Protein AF-A0A2V5UN30-F1 (afdb_monomer_lite)

Foldseek 3Di:
DALVVLLVCLQVLVDDPVRCALVNLLSNLLVLLVPDPDLVRSLVSSLVSVCVNCVVVVHNVVDDSVLSSVSSVVVNVVVVVCPPDDPVVVCVVPVCSNVSCSVVVVPDPDPDDD

pLDDT: mean 88.4, std 13.31, range [35.28, 98.5]

Secondary structure (DSSP, 8-state):
--HHHHHHHHHTT-S-GGG--HHHHHHHHHHHHHH-SSHHHHHHHHHHHHHHHHHHTT-GGG--HHHHHHHHHHHHHHHHHTTT--HHHHHHH-GGGG-TTGGGGGS-TTSS--

Radius of gyration: 14.05 Å; chains: 1; bounding box: 32×25×40 Å

Structure (mmCIF, N/CA/C/O backbone):
data_AF-A0A2V5UN30-F1
#
_entry.id   AF-A0A2V5UN30-F1
#
loop_
_atom_site.group_PDB
_atom_site.id
_atom_site.type_symbol
_atom_site.label_atom_id
_atom_site.label_alt_id
_atom_site.label_comp_id
_atom_site.label_asym_id
_atom_site.label_entity_id
_atom_site.label_seq_id
_atom_site.pdbx_PDB_ins_code
_atom_site.Cartn_x
_atom_site.Cartn_y
_atom_site.Cartn_z
_atom_site.occupancy
_atom_site.B_iso_or_equiv
_atom_site.auth_seq_id
_atom_site.auth_comp_id
_atom_site.auth_asym_id
_atom_site.auth_atom_id
_atom_site.pdbx_PDB_model_num
ATOM 1 N N . MET A 1 1 ? -10.266 -13.013 -8.731 1.00 80.81 1 MET A N 1
ATOM 2 C CA . MET A 1 1 ? -10.350 -11.548 -8.629 1.00 80.81 1 MET A CA 1
ATOM 3 C C . MET A 1 1 ? -8.990 -11.008 -9.015 1.00 80.81 1 MET A C 1
ATOM 5 O O . MET A 1 1 ? -8.007 -11.517 -8.494 1.00 80.81 1 MET A O 1
ATOM 9 N N . THR A 1 2 ? -8.930 -10.085 -9.964 1.00 94.19 2 THR A N 1
ATOM 10 C CA . THR A 1 2 ? -7.696 -9.383 -10.346 1.00 94.19 2 THR A CA 1
ATOM 11 C C . THR A 1 2 ? -7.308 -8.355 -9.281 1.00 94.19 2 THR A C 1
ATOM 13 O O . THR A 1 2 ? -8.136 -7.973 -8.451 1.00 94.19 2 THR A O 1
ATOM 16 N N . ASP A 1 3 ? -6.078 -7.851 -9.324 1.00 95.31 3 ASP A N 1
ATOM 17 C CA . ASP A 1 3 ? -5.600 -6.834 -8.376 1.00 95.31 3 ASP A CA 1
ATOM 18 C C . ASP A 1 3 ? -6.421 -5.542 -8.436 1.00 95.31 3 ASP A C 1
ATOM 20 O O . ASP A 1 3 ? -6.733 -4.932 -7.409 1.00 95.31 3 ASP A O 1
AT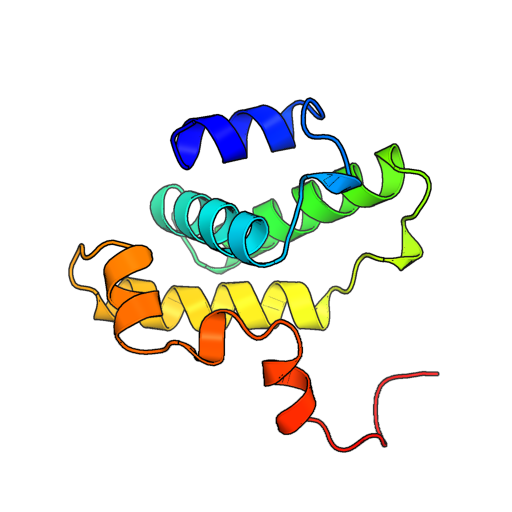OM 24 N N . VAL A 1 4 ? -6.830 -5.141 -9.643 1.00 97.00 4 VAL A N 1
ATOM 25 C CA . VAL A 1 4 ? -7.698 -3.976 -9.845 1.00 97.00 4 VAL A CA 1
ATOM 26 C C . VAL A 1 4 ? -9.082 -4.239 -9.254 1.00 97.00 4 VAL A C 1
ATOM 28 O O . VAL A 1 4 ? -9.613 -3.386 -8.545 1.00 97.00 4 VAL A O 1
ATOM 31 N N . GLU A 1 5 ? -9.666 -5.419 -9.479 1.00 97.25 5 GLU A N 1
ATOM 32 C CA . GLU A 1 5 ? -10.962 -5.780 -8.888 1.00 97.25 5 GLU A CA 1
ATOM 33 C C . GLU A 1 5 ? -10.903 -5.805 -7.355 1.00 97.25 5 GLU A C 1
ATOM 35 O O . GLU A 1 5 ? -11.791 -5.243 -6.713 1.00 97.25 5 GLU A O 1
ATOM 40 N N . LEU A 1 6 ? -9.839 -6.375 -6.773 1.00 96.69 6 LEU A N 1
ATOM 41 C CA . LEU A 1 6 ? -9.581 -6.364 -5.329 1.00 96.69 6 LEU A CA 1
ATOM 42 C C . LEU A 1 6 ? -9.530 -4.933 -4.796 1.00 96.69 6 LEU A C 1
ATOM 44 O O . LEU A 1 6 ? -10.195 -4.608 -3.813 1.00 96.69 6 LEU A O 1
ATOM 48 N N . THR A 1 7 ? -8.760 -4.075 -5.463 1.00 97.81 7 THR A N 1
ATOM 49 C CA . THR A 1 7 ? -8.580 -2.674 -5.076 1.00 97.81 7 THR A CA 1
ATOM 50 C C . THR A 1 7 ? -9.908 -1.928 -5.093 1.00 97.81 7 THR A C 1
ATOM 52 O O . THR A 1 7 ? -10.260 -1.258 -4.124 1.00 97.81 7 THR A O 1
ATOM 55 N N . ARG A 1 8 ? -10.698 -2.097 -6.156 1.00 97.94 8 ARG A N 1
ATOM 56 C CA . ARG A 1 8 ? -12.003 -1.442 -6.290 1.00 97.94 8 ARG A CA 1
ATOM 57 C C . ARG A 1 8 ? -13.025 -1.981 -5.286 1.00 97.94 8 ARG A C 1
ATOM 59 O O . ARG A 1 8 ? -13.795 -1.194 -4.743 1.00 97.94 8 ARG A O 1
ATOM 66 N N . ALA A 1 9 ? -13.032 -3.285 -5.009 1.00 96.69 9 ALA A N 1
ATOM 67 C CA . ALA A 1 9 ? -13.887 -3.879 -3.979 1.00 96.69 9 ALA A CA 1
ATOM 68 C C . ALA A 1 9 ? -13.530 -3.362 -2.576 1.00 96.69 9 ALA A C 1
ATOM 70 O O . ALA A 1 9 ? -14.418 -3.016 -1.795 1.00 96.69 9 ALA A O 1
ATOM 71 N N . LEU A 1 10 ? -12.235 -3.229 -2.268 1.00 96.88 10 LEU A N 1
ATOM 72 C CA . LEU A 1 10 ? -11.774 -2.646 -1.008 1.00 96.88 10 LEU A CA 1
ATOM 73 C C . LEU A 1 10 ? -12.217 -1.184 -0.869 1.00 96.88 10 LEU A C 1
ATOM 75 O O . LEU A 1 10 ? -12.734 -0.796 0.176 1.00 96.88 10 LEU A O 1
ATOM 79 N N . GLU A 1 11 ? -12.063 -0.384 -1.926 1.00 96.69 11 GLU A N 1
ATOM 80 C CA . GLU A 1 11 ? -12.486 1.023 -1.954 1.00 96.69 11 GLU A CA 1
ATOM 81 C C . GLU A 1 11 ? -13.993 1.198 -1.726 1.00 96.69 11 GLU A C 1
ATOM 83 O O . GLU A 1 11 ? -14.406 2.200 -1.137 1.00 96.69 11 GLU A O 1
ATOM 88 N N . ARG A 1 12 ? -14.804 0.224 -2.159 1.00 96.62 12 ARG A N 1
ATOM 89 C CA . ARG A 1 12 ? -16.256 0.182 -1.932 1.00 96.62 12 ARG A CA 1
ATOM 90 C C . ARG A 1 12 ? -16.657 -0.405 -0.575 1.00 96.62 12 ARG A C 1
ATOM 92 O O . ARG A 1 12 ? -17.832 -0.350 -0.228 1.00 96.62 12 ARG A O 1
ATOM 99 N N . GLY A 1 13 ? -15.712 -0.933 0.206 1.00 94.44 13 GLY A N 1
ATOM 100 C CA . GLY A 1 13 ? -15.998 -1.573 1.494 1.00 94.44 13 GLY A CA 1
ATOM 101 C C . GLY A 1 13 ? -16.633 -2.962 1.368 1.00 94.44 13 GLY A C 1
ATOM 102 O O . GLY A 1 13 ? -17.304 -3.416 2.287 1.00 94.44 13 GLY A O 1
ATOM 103 N N . GLU A 1 14 ? -16.430 -3.639 0.239 1.00 94.25 14 GLU A N 1
ATOM 104 C CA . GLU A 1 14 ? -17.004 -4.963 -0.056 1.00 94.25 14 GLU A CA 1
ATOM 105 C C . GLU A 1 14 ? -16.113 -6.119 0.419 1.00 94.25 14 GLU A C 1
ATOM 107 O O . GLU A 1 14 ? -16.472 -7.288 0.297 1.00 94.25 14 GLU A O 1
ATOM 112 N N . ILE A 1 15 ? -14.934 -5.804 0.955 1.00 93.31 15 ILE A N 1
ATOM 113 C CA . ILE A 1 15 ? -13.992 -6.790 1.476 1.00 93.31 15 ILE A CA 1
ATOM 114 C C . ILE A 1 15 ? -14.232 -6.976 2.973 1.00 93.31 15 ILE A C 1
ATOM 116 O O . ILE A 1 15 ? -14.208 -6.019 3.745 1.00 93.31 15 ILE A O 1
ATOM 120 N N . ALA A 1 16 ? -14.424 -8.222 3.400 1.00 89.25 16 ALA A N 1
ATOM 121 C CA . ALA A 1 16 ? -14.461 -8.555 4.817 1.00 89.25 16 ALA A CA 1
ATOM 122 C C . ALA A 1 16 ? -13.067 -8.396 5.446 1.00 89.25 16 ALA A C 1
ATOM 124 O O . ALA A 1 16 ? -12.053 -8.777 4.855 1.00 89.25 16 ALA A O 1
ATOM 125 N N . ASN A 1 17 ? -13.013 -7.884 6.677 1.00 84.62 17 ASN A N 1
ATOM 126 C CA . ASN A 1 17 ? -11.766 -7.700 7.424 1.00 84.62 17 ASN A CA 1
ATOM 127 C C . ASN A 1 17 ? -10.956 -9.004 7.563 1.00 84.62 17 ASN A C 1
ATOM 129 O O . ASN A 1 17 ? -9.729 -8.983 7.547 1.00 84.62 17 ASN A O 1
ATOM 133 N N . GLU A 1 18 ? -11.629 -10.144 7.676 1.00 85.31 18 GLU A N 1
ATOM 134 C CA . GLU A 1 18 ? -11.019 -11.465 7.840 1.00 85.31 18 GLU A CA 1
ATOM 135 C C . GLU A 1 18 ? -10.349 -11.958 6.555 1.00 85.31 18 GLU A C 1
ATOM 137 O O . GLU A 1 18 ? -9.450 -12.787 6.630 1.00 85.31 18 GLU A O 1
ATOM 142 N N . SER A 1 19 ? -10.754 -11.429 5.398 1.00 82.00 19 SER A N 1
ATOM 143 C CA . SER A 1 19 ? -10.226 -11.791 4.079 1.00 82.00 19 SER A CA 1
ATOM 144 C C . SER A 1 19 ? -9.135 -10.837 3.583 1.00 82.00 19 SER A C 1
ATOM 146 O O . SER A 1 19 ? -8.546 -11.077 2.530 1.00 82.00 19 SER A O 1
ATOM 148 N N . PHE A 1 20 ? -8.856 -9.752 4.314 1.00 88.31 20 PHE A N 1
ATOM 149 C CA . PHE A 1 20 ? -7.876 -8.743 3.918 1.00 88.31 20 PHE A CA 1
ATOM 150 C C . PHE A 1 20 ? -6.536 -8.959 4.631 1.00 88.31 20 PHE A C 1
ATOM 152 O O . PHE A 1 20 ? -6.255 -8.407 5.697 1.00 88.31 20 PHE A O 1
ATOM 159 N N . HIS A 1 21 ? -5.703 -9.814 4.039 1.00 89.88 21 HIS A N 1
ATOM 160 C CA . HIS A 1 21 ? -4.401 -10.201 4.585 1.00 89.88 21 HIS A CA 1
ATOM 161 C C . HIS A 1 21 ? -3.266 -9.313 4.065 1.00 89.88 21 HIS A C 1
ATOM 163 O O . HIS A 1 21 ? -3.455 -8.488 3.176 1.00 89.88 21 HIS A O 1
ATOM 169 N N . HIS A 1 22 ? -2.058 -9.491 4.611 1.00 91.31 22 HIS A N 1
ATOM 170 C CA . HIS A 1 22 ? -0.872 -8.710 4.229 1.00 91.31 22 HIS A CA 1
ATOM 171 C C . HIS A 1 22 ? -0.620 -8.713 2.718 1.00 91.31 22 HIS A C 1
ATOM 173 O O . HIS A 1 22 ? -0.478 -7.652 2.124 1.00 91.31 22 HIS A O 1
ATOM 179 N N . VAL A 1 23 ? -0.679 -9.882 2.072 1.00 92.38 23 VAL A N 1
ATOM 180 C CA . VAL A 1 23 ? -0.512 -9.985 0.613 1.00 92.38 23 VAL A C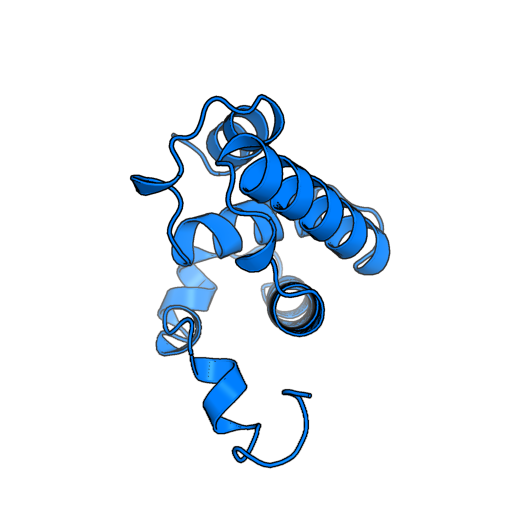A 1
ATOM 181 C C . VAL A 1 23 ? -1.538 -9.134 -0.149 1.00 92.38 23 VAL A C 1
ATOM 183 O O . VAL A 1 23 ? -1.179 -8.449 -1.100 1.00 92.38 23 VAL A O 1
ATOM 186 N N . SER A 1 24 ? -2.785 -9.058 0.330 1.00 94.06 24 SER A N 1
ATOM 187 C CA . SER A 1 24 ? -3.821 -8.194 -0.250 1.00 94.06 24 SER A CA 1
ATOM 188 C C . SER A 1 24 ? -3.440 -6.711 -0.183 1.00 94.06 24 SER A C 1
ATOM 190 O O . SER A 1 24 ? -3.745 -5.963 -1.107 1.00 94.06 24 SER A O 1
ATOM 192 N N . HIS A 1 25 ? -2.738 -6.282 0.872 1.00 94.25 25 HIS A N 1
ATOM 193 C CA . HIS A 1 25 ? -2.232 -4.910 0.973 1.00 94.25 25 HIS A CA 1
ATOM 194 C C . HIS A 1 25 ? -1.153 -4.644 -0.081 1.00 94.25 25 HIS A C 1
ATOM 196 O O . HIS A 1 25 ? -1.124 -3.550 -0.641 1.00 94.25 25 HIS A O 1
ATOM 202 N N . LEU A 1 26 ? -0.293 -5.629 -0.371 1.00 95.56 26 LEU A N 1
ATOM 203 C CA . LEU A 1 26 ? 0.750 -5.494 -1.391 1.00 95.56 26 LEU A CA 1
ATOM 204 C C . LEU A 1 26 ? 0.139 -5.310 -2.786 1.00 95.56 26 LEU A C 1
ATOM 206 O O . LEU A 1 26 ? 0.519 -4.369 -3.476 1.00 95.56 26 LEU A O 1
ATOM 210 N N . HIS A 1 27 ? -0.853 -6.128 -3.161 1.00 96.56 27 HIS A N 1
ATOM 211 C CA . HIS A 1 27 ? -1.558 -5.989 -4.445 1.00 96.56 27 HIS A CA 1
ATOM 212 C C . HIS A 1 27 ? -2.248 -4.625 -4.583 1.00 96.56 27 HIS A C 1
ATOM 214 O O . HIS A 1 27 ? -2.113 -3.953 -5.603 1.00 96.56 27 HIS A O 1
ATOM 220 N N . VAL A 1 28 ? -2.935 -4.158 -3.536 1.00 97.88 28 VAL A N 1
ATOM 221 C CA . VAL A 1 28 ? -3.593 -2.839 -3.551 1.00 97.88 28 VAL A CA 1
ATOM 222 C C . VAL A 1 28 ? -2.574 -1.705 -3.674 1.00 97.88 28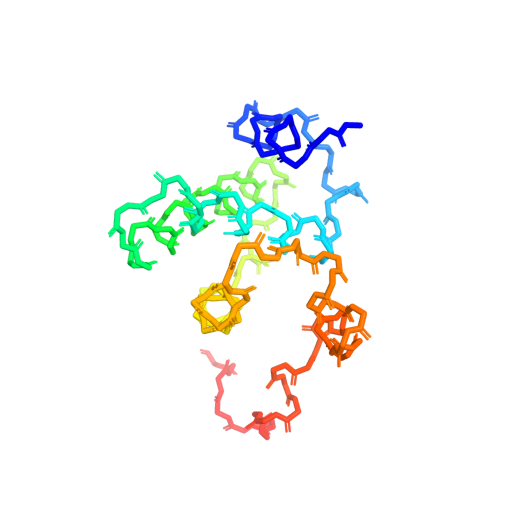 VAL A C 1
ATOM 224 O O . VAL A 1 28 ? -2.759 -0.785 -4.472 1.00 97.88 28 VAL A O 1
ATOM 227 N N . ALA A 1 29 ? -1.473 -1.771 -2.921 1.00 97.44 29 ALA A N 1
ATOM 228 C CA . ALA A 1 29 ? -0.397 -0.791 -3.022 1.00 97.44 29 ALA A CA 1
ATOM 229 C C . ALA A 1 29 ? 0.244 -0.794 -4.420 1.00 97.44 29 ALA A C 1
ATOM 231 O O . ALA A 1 29 ? 0.551 0.274 -4.946 1.00 97.44 29 ALA A O 1
ATOM 232 N N . TRP A 1 30 ? 0.393 -1.967 -5.041 1.00 97.25 30 TRP A N 1
ATOM 233 C CA . TRP A 1 30 ? 0.905 -2.119 -6.403 1.00 97.25 30 TRP A CA 1
ATOM 234 C C . TRP A 1 30 ? 0.013 -1.428 -7.438 1.00 97.25 30 TRP A C 1
ATOM 236 O O . TRP A 1 30 ? 0.501 -0.632 -8.240 1.00 97.25 30 TRP A O 1
ATOM 246 N N . VAL A 1 31 ? -1.305 -1.643 -7.365 1.00 97.69 31 VAL A N 1
ATOM 247 C CA . VAL A 1 31 ? -2.285 -0.948 -8.219 1.00 97.69 31 VAL A CA 1
ATOM 248 C C . VAL A 1 31 ? -2.223 0.560 -8.001 1.00 97.69 31 VAL A C 1
ATOM 250 O O . VAL A 1 31 ? -2.184 1.324 -8.962 1.00 97.69 31 VAL A O 1
ATOM 253 N N . TYR A 1 32 ? -2.155 1.017 -6.749 1.00 98.38 32 TYR A N 1
ATOM 254 C CA . TYR A 1 32 ? -2.030 2.444 -6.465 1.00 98.38 32 TYR A CA 1
ATOM 255 C C . TYR A 1 32 ? -0.739 3.053 -7.001 1.00 98.38 32 TYR A C 1
ATOM 257 O O . TYR A 1 32 ? -0.789 4.185 -7.475 1.00 98.38 32 TYR A O 1
ATOM 265 N N . LEU A 1 33 ? 0.385 2.339 -6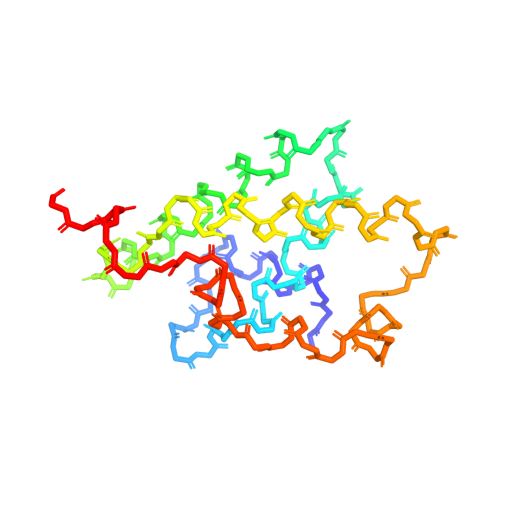.975 1.00 97.31 33 LEU A N 1
ATOM 266 C CA . LEU A 1 33 ? 1.633 2.799 -7.588 1.00 97.31 33 LEU A CA 1
ATOM 267 C C . LEU A 1 33 ? 1.521 2.889 -9.113 1.00 97.31 33 LEU A C 1
ATOM 269 O O . LEU A 1 33 ? 1.988 3.867 -9.688 1.00 97.31 33 LEU A O 1
ATOM 273 N N . ALA A 1 34 ? 0.866 1.919 -9.751 1.00 96.12 34 ALA A N 1
ATOM 274 C CA . ALA A 1 34 ? 0.669 1.906 -11.198 1.00 96.12 34 ALA A CA 1
ATOM 275 C C . ALA A 1 34 ? -0.277 3.016 -11.693 1.00 96.12 34 ALA A C 1
ATOM 277 O O . ALA A 1 34 ? -0.074 3.570 -12.771 1.00 96.12 34 ALA A O 1
ATOM 278 N N . GLU A 1 35 ? -1.308 3.351 -10.914 1.00 96.88 35 GLU A N 1
ATOM 279 C CA . GLU A 1 35 ? -2.333 4.338 -11.286 1.00 96.88 35 GLU A CA 1
ATOM 280 C C . GLU A 1 35 ? -2.014 5.773 -10.846 1.00 96.88 35 GLU A C 1
ATOM 282 O O . GLU A 1 35 ? -2.716 6.706 -11.243 1.00 96.88 35 GLU A O 1
ATOM 287 N N . SER A 1 36 ? -1.005 5.965 -9.995 1.00 97.56 36 SER A N 1
ATOM 288 C CA . SER A 1 36 ? -0.668 7.281 -9.448 1.00 97.56 36 SER A CA 1
ATOM 289 C C . SER A 1 36 ? 0.463 7.953 -10.218 1.00 97.56 36 SER A C 1
ATOM 291 O O . SER A 1 36 ? 1.413 7.314 -10.657 1.00 97.56 36 SER A O 1
ATOM 293 N N . SER A 1 37 ? 0.420 9.283 -10.305 1.00 95.94 37 SER A N 1
ATOM 294 C CA . SER A 1 37 ? 1.497 10.081 -10.906 1.00 95.94 37 SER A CA 1
ATOM 295 C C . SER A 1 37 ? 2.725 10.229 -10.001 1.00 95.94 37 SER A C 1
ATOM 297 O O . SER A 1 37 ? 3.781 10.661 -10.461 1.00 95.94 37 SER A O 1
ATOM 299 N N . SER A 1 38 ? 2.603 9.898 -8.711 1.00 97.38 38 SER A N 1
ATOM 300 C CA . SER A 1 38 ? 3.700 9.939 -7.742 1.00 97.38 38 SER A CA 1
ATOM 301 C C . SER A 1 38 ? 3.519 8.934 -6.603 1.00 97.38 38 SER A C 1
ATOM 303 O O . SER A 1 38 ? 2.402 8.530 -6.265 1.00 97.38 38 SER A O 1
ATOM 305 N N . VAL A 1 39 ? 4.631 8.588 -5.945 1.00 97.75 39 VAL A N 1
ATOM 306 C CA . VAL A 1 39 ? 4.633 7.716 -4.757 1.00 97.75 39 VAL A CA 1
ATOM 307 C C . VAL A 1 39 ? 3.834 8.343 -3.612 1.00 97.75 39 VAL A C 1
ATOM 309 O O . VAL A 1 39 ? 3.116 7.647 -2.903 1.00 97.75 39 VAL A O 1
ATOM 312 N N . GLN A 1 40 ? 3.890 9.667 -3.456 1.00 98.00 40 GLN A N 1
ATOM 313 C CA . GLN A 1 40 ? 3.136 10.403 -2.439 1.00 98.00 40 GLN A CA 1
ATOM 314 C C . GLN A 1 40 ? 1.624 10.311 -2.672 1.00 98.00 40 GLN A C 1
ATOM 316 O O . GLN A 1 40 ? 0.855 10.207 -1.712 1.00 98.00 40 GLN A O 1
ATOM 321 N N . GLN A 1 41 ? 1.183 10.318 -3.933 1.00 98.50 41 GLN A N 1
ATOM 322 C CA . GLN A 1 41 ? -0.224 10.128 -4.271 1.00 98.50 41 GLN A CA 1
ATOM 323 C C . GLN A 1 41 ? -0.669 8.690 -3.972 1.00 98.50 41 GLN A C 1
ATOM 325 O O . GLN A 1 41 ? -1.698 8.505 -3.320 1.00 98.50 41 GLN A O 1
ATOM 330 N N . ALA A 1 42 ? 0.130 7.686 -4.346 1.00 98.38 42 ALA A N 1
ATOM 331 C CA . ALA A 1 42 ? -0.147 6.287 -4.016 1.00 98.38 42 ALA A CA 1
ATOM 332 C C . ALA A 1 42 ? -0.211 6.056 -2.494 1.00 98.38 42 ALA A C 1
ATOM 334 O O . ALA A 1 42 ? -1.140 5.422 -1.993 1.00 98.38 42 ALA A O 1
ATOM 335 N N . ALA A 1 43 ? 0.729 6.635 -1.742 1.00 98.19 43 ALA A N 1
ATOM 336 C CA . ALA A 1 43 ? 0.771 6.564 -0.284 1.00 98.19 43 ALA A CA 1
ATOM 337 C C . ALA A 1 43 ? -0.458 7.212 0.364 1.00 98.19 43 ALA A C 1
ATOM 339 O O . ALA A 1 43 ? -1.063 6.631 1.265 1.00 98.19 43 ALA A O 1
ATOM 340 N N . THR A 1 44 ? -0.869 8.380 -0.138 1.00 98.38 44 THR A N 1
ATOM 341 C CA . THR A 1 44 ? -2.088 9.066 0.312 1.00 98.38 44 THR A CA 1
ATOM 342 C C . THR A 1 44 ? -3.323 8.196 0.082 1.00 98.38 44 THR A C 1
ATOM 344 O O . THR A 1 44 ? -4.106 7.992 1.008 1.00 98.38 44 THR A O 1
ATOM 347 N N . LYS A 1 45 ? -3.461 7.605 -1.114 1.00 98.38 45 LYS A N 1
ATOM 348 C CA . LYS A 1 45 ? -4.560 6.678 -1.428 1.00 98.38 45 LYS A CA 1
ATOM 349 C C . LYS A 1 45 ? -4.563 5.467 -0.498 1.00 98.38 45 LYS A C 1
ATOM 351 O O . LYS A 1 45 ? -5.608 5.128 0.052 1.00 98.38 45 LYS A O 1
ATOM 356 N N . MET A 1 46 ? -3.400 4.857 -0.267 1.00 98.19 46 MET A N 1
ATOM 357 C CA . MET A 1 46 ? -3.276 3.699 0.618 1.00 98.19 46 MET A CA 1
ATOM 358 C C . MET A 1 46 ? -3.684 4.033 2.054 1.00 98.19 46 MET A C 1
ATOM 360 O O . MET A 1 46 ? -4.505 3.329 2.643 1.00 98.19 46 MET A O 1
ATOM 364 N N . ARG A 1 47 ? -3.166 5.135 2.607 1.00 98.06 47 ARG A N 1
ATOM 365 C CA . ARG A 1 47 ? -3.537 5.633 3.938 1.00 98.06 47 ARG A CA 1
ATOM 366 C C . ARG A 1 47 ? -5.044 5.816 4.059 1.00 98.06 47 ARG A C 1
ATOM 368 O O . ARG A 1 47 ? -5.651 5.296 4.993 1.00 98.06 47 ARG A O 1
ATOM 375 N N . ASP A 1 48 ? -5.649 6.545 3.131 1.00 98.06 48 ASP A N 1
ATOM 376 C CA . ASP A 1 48 ? -7.058 6.921 3.230 1.00 98.06 48 ASP A CA 1
ATOM 377 C C . ASP A 1 48 ? -7.978 5.700 3.053 1.00 98.06 48 ASP A C 1
ATOM 379 O O . ASP A 1 48 ? -9.008 5.585 3.723 1.00 98.06 48 ASP A O 1
ATOM 383 N N . THR A 1 49 ? -7.597 4.744 2.201 1.00 97.69 49 THR A N 1
ATOM 384 C CA . THR A 1 49 ? -8.301 3.465 2.044 1.00 97.69 49 THR A CA 1
ATOM 385 C C . THR A 1 49 ? -8.196 2.600 3.299 1.00 97.69 49 THR A C 1
ATOM 387 O O . THR A 1 49 ? -9.228 2.183 3.825 1.00 97.69 49 THR A O 1
ATOM 390 N N . LEU A 1 50 ? -6.998 2.390 3.854 1.00 96.56 50 LEU A N 1
ATOM 391 C CA . LEU A 1 50 ? -6.822 1.560 5.052 1.00 96.56 50 LEU A CA 1
ATOM 392 C C . LEU A 1 50 ? -7.458 2.169 6.305 1.00 96.56 50 LEU A C 1
ATOM 394 O O . LEU A 1 50 ? -8.024 1.439 7.119 1.00 96.56 50 LEU A O 1
ATOM 398 N N . ARG A 1 51 ? -7.418 3.498 6.462 1.00 96.50 51 ARG A N 1
ATOM 399 C CA . ARG A 1 51 ? -8.095 4.184 7.573 1.00 96.50 51 ARG A CA 1
ATOM 400 C C . ARG A 1 51 ? -9.605 3.986 7.514 1.00 96.50 51 ARG A C 1
ATOM 402 O O . ARG A 1 51 ? -10.209 3.657 8.533 1.00 96.50 51 ARG A O 1
ATOM 409 N N . ARG A 1 52 ? -10.211 4.152 6.331 1.00 96.56 52 ARG A N 1
ATOM 410 C CA . ARG A 1 52 ? -11.649 3.905 6.128 1.00 96.56 52 ARG A CA 1
ATOM 411 C C . ARG A 1 52 ? -12.003 2.444 6.374 1.00 96.56 52 ARG A C 1
ATOM 413 O O . ARG A 1 52 ? -12.970 2.175 7.077 1.00 96.56 52 ARG A O 1
ATOM 420 N N . PHE A 1 53 ? -11.191 1.522 5.868 1.00 95.88 53 PHE A N 1
ATOM 421 C CA . PHE A 1 53 ? -11.378 0.089 6.065 1.00 95.88 53 PHE A CA 1
ATOM 422 C C . PHE A 1 53 ? -11.346 -0.308 7.549 1.00 95.88 53 PHE A C 1
ATOM 424 O O . PHE A 1 53 ? -12.273 -0.943 8.051 1.00 95.88 53 PHE A O 1
ATOM 431 N N . ALA A 1 54 ? -10.322 0.132 8.285 1.00 94.19 54 ALA A N 1
ATOM 432 C CA . ALA A 1 54 ? -10.184 -0.148 9.712 1.00 94.19 54 ALA A CA 1
ATOM 433 C C . ALA A 1 54 ? -11.323 0.473 10.541 1.00 94.19 54 ALA A C 1
ATOM 435 O O . ALA A 1 54 ? -11.818 -0.157 11.478 1.00 94.19 54 ALA A O 1
ATOM 436 N N . ALA A 1 55 ? -11.763 1.685 10.186 1.00 95.25 55 ALA A N 1
ATOM 437 C CA . ALA A 1 55 ? -12.898 2.343 10.827 1.00 95.25 55 ALA A CA 1
ATOM 438 C C . ALA A 1 55 ? -14.221 1.603 10.567 1.00 95.25 55 ALA A C 1
ATOM 440 O O . ALA A 1 55 ? -14.965 1.354 11.514 1.00 95.25 55 ALA A O 1
ATOM 441 N N . ALA A 1 56 ? -14.487 1.192 9.323 1.00 93.69 56 ALA A N 1
ATOM 442 C CA . ALA A 1 56 ? -15.677 0.418 8.960 1.00 93.69 56 ALA A CA 1
ATOM 443 C C . ALA A 1 56 ? -15.726 -0.945 9.674 1.00 93.69 56 ALA A C 1
ATOM 445 O O . ALA A 1 56 ? -16.795 -1.405 10.063 1.00 93.69 56 ALA A O 1
ATOM 446 N N . ALA A 1 57 ? -14.564 -1.552 9.929 1.00 91.88 57 ALA A N 1
ATOM 447 C CA . ALA A 1 57 ? -14.436 -2.777 10.717 1.00 91.88 57 ALA A CA 1
ATOM 448 C C . ALA A 1 57 ? -14.541 -2.561 12.245 1.00 91.88 57 ALA A C 1
ATOM 450 O O . ALA A 1 57 ? -14.349 -3.511 13.010 1.00 91.88 57 ALA A O 1
ATOM 451 N N . GLY A 1 58 ? -14.773 -1.326 12.713 1.00 94.50 58 GLY A N 1
ATOM 452 C CA . GLY A 1 58 ? -14.826 -0.973 14.136 1.00 94.50 58 GLY A CA 1
ATOM 453 C C . GLY A 1 58 ? -13.483 -1.108 14.865 1.00 94.50 58 GLY A C 1
ATOM 454 O O . GLY A 1 58 ? -13.455 -1.233 16.088 1.00 94.50 58 GLY A O 1
ATOM 455 N N . LYS A 1 59 ? -12.363 -1.136 14.130 1.00 93.38 59 LYS A N 1
ATOM 456 C CA . LYS A 1 59 ? -11.009 -1.379 14.659 1.00 93.38 59 LYS A CA 1
ATOM 457 C C . LYS A 1 59 ? -9.991 -0.346 14.139 1.00 93.38 59 LYS A C 1
ATOM 459 O O . LYS A 1 59 ? -8.949 -0.748 13.613 1.00 93.38 59 LYS A O 1
ATOM 464 N N . PRO A 1 60 ? -10.238 0.973 14.276 1.00 92.75 60 PRO A N 1
ATOM 465 C CA . PRO A 1 60 ? -9.348 2.014 13.748 1.00 92.75 60 PRO A CA 1
ATOM 466 C C . PRO A 1 60 ? -7.906 1.923 14.278 1.00 92.75 60 PRO A C 1
ATOM 468 O O . PRO A 1 60 ? -6.970 2.256 13.561 1.00 92.75 60 PRO A O 1
ATOM 471 N N . GLN A 1 61 ? -7.708 1.400 15.491 1.00 90.75 61 GLN A N 1
ATOM 472 C CA . GLN A 1 61 ? -6.403 1.190 16.126 1.00 90.75 61 GLN A CA 1
ATOM 473 C C . GLN A 1 61 ? -5.503 0.167 15.419 1.00 90.75 61 GLN A C 1
ATOM 475 O O . GLN A 1 61 ? -4.320 0.084 15.727 1.00 90.75 61 GLN A O 1
ATOM 480 N N . LYS A 1 62 ? -6.047 -0.641 14.498 1.00 88.50 62 LYS A N 1
ATOM 481 C CA . LYS A 1 62 ? -5.243 -1.559 13.677 1.00 88.50 62 LYS A CA 1
ATOM 482 C C . LYS A 1 62 ? -4.501 -0.852 12.543 1.00 88.50 62 LYS A C 1
ATOM 484 O O . LYS A 1 62 ? -3.628 -1.458 11.926 1.00 88.50 62 LYS A O 1
ATOM 489 N N . TYR A 1 63 ? -4.863 0.392 12.238 1.00 93.06 63 TYR A N 1
ATOM 490 C CA . TYR A 1 63 ? -4.152 1.187 11.254 1.00 93.06 63 TYR A CA 1
ATOM 491 C C . TYR A 1 63 ? -2.828 1.707 11.830 1.00 93.06 63 TYR A C 1
ATOM 493 O O . TYR A 1 63 ? -2.808 2.330 12.889 1.00 93.06 63 TYR A O 1
ATOM 501 N N . HIS A 1 64 ? -1.733 1.504 11.096 1.00 92.38 64 HIS A N 1
ATOM 502 C CA . HIS A 1 64 ? -0.407 2.009 11.451 1.00 92.38 64 HIS A CA 1
ATOM 503 C C . HIS A 1 64 ? 0.168 2.835 10.295 1.00 92.38 64 HIS A C 1
ATOM 505 O O . HIS A 1 64 ? 0.538 2.277 9.259 1.00 92.38 64 HIS A O 1
ATOM 511 N N . GLU A 1 65 ? 0.268 4.155 10.482 1.00 93.38 65 GLU A N 1
ATOM 512 C CA . GLU A 1 65 ? 0.749 5.101 9.460 1.00 93.38 65 GLU A CA 1
ATOM 513 C C . GLU A 1 65 ? 2.161 4.742 8.984 1.00 93.38 65 GLU A C 1
ATOM 515 O O . GLU A 1 65 ? 2.363 4.453 7.808 1.00 93.38 65 GLU A O 1
ATOM 520 N N . THR A 1 66 ? 3.125 4.663 9.904 1.00 91.69 66 THR A N 1
ATOM 521 C CA . THR A 1 66 ? 4.537 4.411 9.581 1.00 91.69 66 THR A CA 1
ATOM 522 C C . THR A 1 66 ? 4.737 3.104 8.817 1.00 91.69 66 THR A C 1
ATOM 524 O O . THR A 1 66 ? 5.462 3.075 7.828 1.00 91.69 66 THR A O 1
ATOM 527 N N . ILE A 1 67 ? 4.056 2.031 9.235 1.00 90.81 67 ILE A N 1
ATOM 528 C CA . ILE A 1 67 ? 4.138 0.726 8.565 1.00 90.81 67 ILE A CA 1
ATOM 529 C C . ILE A 1 67 ? 3.507 0.791 7.172 1.00 90.81 67 ILE A C 1
ATOM 531 O O . ILE A 1 67 ? 4.076 0.267 6.218 1.00 90.81 67 ILE A O 1
ATOM 535 N N . THR A 1 68 ? 2.364 1.467 7.033 1.00 93.81 68 THR A N 1
ATOM 536 C CA . THR A 1 68 ? 1.707 1.658 5.732 1.00 93.81 68 THR A CA 1
ATOM 537 C C . THR A 1 68 ? 2.630 2.389 4.759 1.00 93.81 68 THR A C 1
ATOM 539 O O . THR A 1 68 ? 2.847 1.919 3.643 1.00 93.81 68 THR A O 1
ATOM 542 N N . LEU A 1 69 ? 3.209 3.514 5.187 1.00 94.88 69 LEU A N 1
ATOM 543 C CA . LEU A 1 69 ? 4.110 4.310 4.355 1.00 94.88 69 LEU A CA 1
ATOM 544 C C . LEU A 1 69 ? 5.384 3.537 4.006 1.00 94.88 69 LEU A C 1
ATOM 546 O O . LEU A 1 69 ? 5.795 3.552 2.847 1.00 94.88 69 LEU A O 1
ATOM 550 N N . PHE A 1 70 ? 5.969 2.816 4.968 1.00 93.31 70 PHE A N 1
ATOM 551 C CA . PHE A 1 70 ? 7.134 1.962 4.732 1.00 93.31 70 PHE A CA 1
ATOM 552 C C . PHE A 1 70 ? 6.896 0.996 3.564 1.00 93.31 70 PHE A C 1
ATOM 554 O O . PHE A 1 70 ? 7.697 0.958 2.631 1.00 93.31 70 PHE A O 1
ATOM 561 N N . TRP A 1 71 ? 5.782 0.257 3.577 1.00 94.44 71 TRP A N 1
ATOM 562 C CA . TRP A 1 71 ? 5.486 -0.725 2.531 1.00 94.44 71 TRP A CA 1
ATOM 563 C C . TRP A 1 71 ? 5.240 -0.082 1.167 1.00 94.44 71 TRP A C 1
ATOM 565 O O . TRP A 1 71 ? 5.743 -0.590 0.167 1.00 94.44 71 TRP A O 1
ATOM 575 N N . VAL A 1 72 ? 4.531 1.051 1.109 1.00 96.56 72 VAL A N 1
ATOM 576 C CA . VAL A 1 72 ? 4.326 1.777 -0.156 1.00 96.56 72 VAL A CA 1
ATOM 577 C C . VAL A 1 72 ? 5.660 2.245 -0.737 1.00 96.56 72 VAL A C 1
ATOM 579 O O . VAL A 1 72 ? 5.908 2.067 -1.928 1.00 96.56 72 VAL A O 1
ATOM 582 N N . HIS A 1 73 ? 6.547 2.799 0.091 1.00 94.81 73 HIS A N 1
ATOM 583 C CA . HIS A 1 73 ? 7.867 3.236 -0.358 1.00 94.81 73 HIS A CA 1
ATOM 584 C C . HIS A 1 73 ? 8.742 2.062 -0.806 1.00 94.81 73 HIS A C 1
ATOM 586 O O . HIS A 1 73 ? 9.340 2.133 -1.881 1.00 94.81 73 HIS A O 1
ATOM 592 N N . LEU A 1 74 ? 8.775 0.966 -0.044 1.00 92.94 74 LEU A N 1
ATOM 593 C CA . LEU A 1 74 ? 9.522 -0.237 -0.409 1.00 92.94 74 LEU A CA 1
ATOM 594 C C . LEU A 1 74 ? 9.051 -0.802 -1.758 1.00 92.94 74 LEU A C 1
ATOM 596 O O . LEU A 1 74 ? 9.870 -1.050 -2.645 1.00 92.94 74 LEU A O 1
ATOM 600 N N . LEU A 1 75 ? 7.734 -0.939 -1.941 1.00 94.19 75 LEU A N 1
ATOM 601 C CA . LEU A 1 75 ? 7.156 -1.397 -3.202 1.00 94.19 75 LEU A CA 1
ATOM 602 C C . LEU A 1 75 ? 7.401 -0.410 -4.342 1.00 94.19 75 LEU A C 1
ATOM 604 O O . LEU A 1 75 ? 7.601 -0.855 -5.464 1.00 94.19 75 LEU A O 1
ATOM 608 N N . SER A 1 76 ? 7.462 0.900 -4.088 1.00 95.25 76 SER A N 1
ATOM 609 C CA . SER A 1 76 ? 7.773 1.884 -5.135 1.00 95.25 76 SER A CA 1
ATOM 610 C C . SER A 1 76 ? 9.177 1.704 -5.719 1.00 95.25 76 SER A C 1
ATOM 612 O O . SER A 1 76 ? 9.361 1.807 -6.932 1.00 95.25 76 SER A O 1
ATOM 614 N N . CYS A 1 77 ? 10.159 1.357 -4.879 1.00 92.38 77 CYS A N 1
ATOM 615 C CA . CYS A 1 77 ? 11.513 1.042 -5.328 1.00 92.38 77 CYS A CA 1
ATOM 616 C C . CYS A 1 77 ? 11.522 -0.227 -6.189 1.00 92.38 77 CYS A C 1
ATOM 618 O O . CYS A 1 77 ? 12.141 -0.251 -7.253 1.00 92.38 77 CYS A O 1
ATOM 620 N N . ALA A 1 78 ? 10.798 -1.262 -5.754 1.00 91.38 78 ALA A N 1
ATOM 621 C CA . ALA A 1 78 ? 10.666 -2.504 -6.508 1.00 91.38 78 ALA A CA 1
ATOM 622 C C . ALA A 1 78 ? 9.928 -2.288 -7.842 1.00 91.38 78 ALA A C 1
ATOM 624 O O . ALA A 1 78 ? 10.369 -2.783 -8.876 1.00 91.38 78 ALA A O 1
ATOM 625 N N . TYR A 1 79 ? 8.868 -1.478 -7.841 1.00 90.56 79 TYR A N 1
ATOM 626 C CA . TYR A 1 79 ? 8.110 -1.072 -9.024 1.00 90.56 79 TYR A CA 1
ATOM 627 C C . TYR A 1 79 ? 9.001 -0.392 -10.058 1.00 90.56 79 TYR A C 1
ATOM 629 O O . TYR A 1 79 ? 9.044 -0.827 -11.209 1.00 90.56 79 TYR A O 1
ATOM 637 N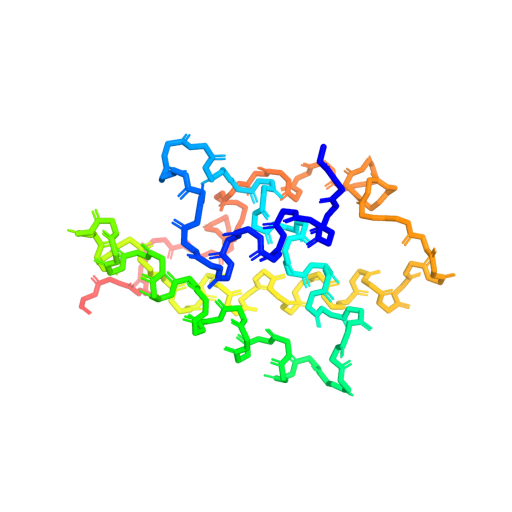 N . ALA A 1 80 ? 9.789 0.601 -9.642 1.00 90.75 80 ALA A N 1
ATOM 638 C CA . ALA A 1 80 ? 10.731 1.284 -10.523 1.00 90.75 80 ALA A CA 1
ATOM 639 C C . ALA A 1 80 ? 11.807 0.337 -11.093 1.00 90.75 80 ALA A C 1
ATOM 641 O O . ALA A 1 80 ? 12.187 0.465 -12.258 1.00 90.75 80 ALA A O 1
ATOM 642 N N . ALA A 1 81 ? 12.276 -0.633 -10.301 1.00 87.81 81 ALA A N 1
ATOM 643 C CA . ALA A 1 81 ? 13.285 -1.606 -10.723 1.00 87.81 81 ALA A CA 1
ATOM 644 C C . ALA A 1 81 ? 12.733 -2.720 -11.634 1.00 87.81 81 ALA A C 1
ATOM 646 O O . ALA A 1 81 ? 13.479 -3.278 -12.438 1.00 87.81 81 ALA A O 1
ATOM 647 N N . SER A 1 82 ? 11.438 -3.031 -11.540 1.00 84.19 82 SER A N 1
ATOM 648 C CA . SER A 1 82 ? 10.800 -4.173 -12.213 1.00 84.19 82 SER A CA 1
ATOM 649 C C . SER A 1 82 ? 10.768 -4.090 -13.744 1.00 84.19 82 SER A C 1
ATOM 651 O O . SER A 1 82 ? 10.520 -5.097 -14.400 1.00 84.19 82 SER A O 1
ATOM 653 N N . ARG A 1 83 ? 10.982 -2.902 -14.331 1.00 81.44 83 ARG A N 1
ATOM 654 C CA . ARG A 1 83 ? 10.844 -2.625 -15.777 1.00 81.44 83 ARG A CA 1
ATOM 655 C C . ARG A 1 83 ? 9.542 -3.168 -16.397 1.00 81.44 83 ARG A C 1
ATOM 657 O O . ARG A 1 83 ? 9.547 -3.597 -17.548 1.00 81.44 83 ARG A O 1
ATOM 664 N N . GLY A 1 84 ? 8.437 -3.123 -15.648 1.00 78.69 84 GLY A N 1
ATOM 665 C CA . GLY A 1 84 ? 7.126 -3.623 -16.086 1.00 78.69 84 GLY A CA 1
ATOM 666 C C . GLY A 1 84 ? 6.829 -5.072 -15.686 1.00 78.69 84 GLY A C 1
ATOM 667 O O . GLY A 1 84 ? 5.887 -5.656 -16.214 1.00 78.69 84 GLY A O 1
ATOM 668 N N . GLY A 1 85 ? 7.624 -5.650 -14.781 1.00 84.69 85 GLY A N 1
ATOM 669 C CA . GLY A 1 85 ? 7.344 -6.942 -14.159 1.00 84.69 85 GLY A CA 1
ATOM 670 C C . GLY A 1 85 ? 6.126 -6.913 -13.232 1.00 84.69 85 GLY A C 1
ATOM 671 O O . GLY A 1 85 ? 5.641 -5.850 -12.830 1.00 84.69 85 GLY A O 1
ATOM 672 N N . SER A 1 86 ? 5.634 -8.101 -12.894 1.00 89.69 86 SER A N 1
ATOM 673 C CA . SER A 1 86 ? 4.492 -8.275 -11.997 1.00 89.69 86 SER A CA 1
ATOM 674 C C . SER A 1 86 ? 4.906 -8.204 -10.521 1.00 89.69 86 SER A C 1
ATOM 676 O O . SER A 1 86 ? 6.088 -8.331 -10.181 1.00 89.69 86 SER A O 1
ATOM 678 N N . LEU A 1 87 ? 3.936 -8.010 -9.620 1.00 91.62 87 LEU A N 1
ATOM 679 C CA . LEU A 1 87 ? 4.202 -8.101 -8.182 1.00 91.62 87 LEU A CA 1
ATOM 680 C C . LEU A 1 87 ? 4.649 -9.522 -7.809 1.00 91.62 87 LEU A C 1
ATOM 682 O O . LEU A 1 87 ? 5.517 -9.693 -6.953 1.00 91.62 87 LEU A O 1
ATOM 686 N N . GLU A 1 88 ? 4.094 -10.532 -8.473 1.00 91.19 88 GLU A N 1
ATOM 687 C CA . GLU A 1 88 ? 4.421 -11.942 -8.293 1.00 91.19 88 GLU A CA 1
ATOM 688 C C . GLU A 1 88 ? 5.898 -12.212 -8.566 1.00 91.19 88 GLU A C 1
ATOM 690 O O . GLU A 1 88 ? 6.547 -12.862 -7.749 1.00 91.19 88 GLU A O 1
ATOM 695 N N . ASP A 1 89 ? 6.457 -11.656 -9.645 1.00 89.25 89 ASP A N 1
ATOM 696 C CA . ASP A 1 89 ? 7.883 -11.801 -9.974 1.00 89.25 89 ASP A CA 1
ATOM 697 C C . ASP A 1 89 ? 8.774 -11.236 -8.860 1.00 89.25 89 ASP A C 1
ATOM 699 O O . ASP A 1 89 ? 9.797 -11.816 -8.485 1.00 89.25 89 ASP A O 1
ATOM 703 N N . ILE A 1 90 ? 8.368 -10.104 -8.288 1.00 89.31 90 ILE A N 1
ATOM 704 C CA . ILE A 1 90 ? 9.114 -9.412 -7.234 1.00 89.31 90 ILE A CA 1
ATOM 705 C C . ILE A 1 90 ? 9.037 -10.173 -5.923 1.00 89.31 90 ILE A C 1
ATOM 707 O O . ILE A 1 90 ? 10.055 -10.308 -5.242 1.00 89.31 90 ILE A O 1
ATOM 711 N N . VAL A 1 91 ? 7.854 -10.672 -5.573 1.00 90.75 91 VAL A N 1
ATOM 712 C CA . VAL A 1 91 ? 7.640 -11.509 -4.392 1.00 90.75 91 VAL A CA 1
ATOM 713 C C . VAL A 1 91 ? 8.389 -12.832 -4.535 1.00 90.75 91 VAL A C 1
ATOM 715 O O . VAL A 1 91 ? 9.029 -13.262 -3.581 1.00 90.75 91 VAL A O 1
ATOM 718 N N . HIS A 1 92 ? 8.393 -13.446 -5.720 1.00 88.56 92 HIS A N 1
ATOM 719 C CA . HIS A 1 92 ? 9.188 -14.643 -6.001 1.00 88.56 92 HIS A CA 1
ATOM 720 C C . HIS A 1 92 ? 10.688 -14.389 -5.818 1.00 88.56 92 HIS A C 1
ATOM 722 O O . HIS A 1 92 ? 11.386 -15.218 -5.237 1.00 88.56 92 HI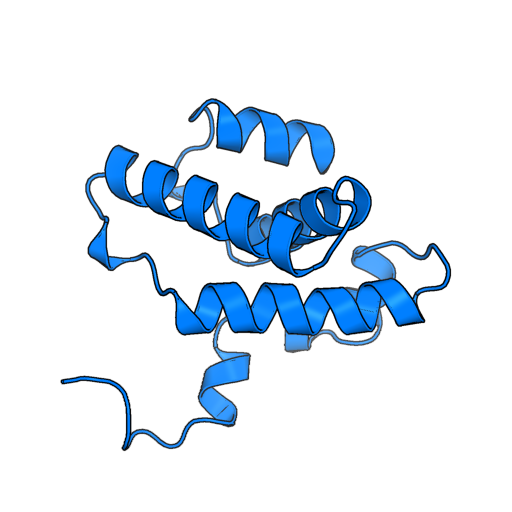S A O 1
ATOM 728 N N . ALA A 1 93 ? 11.188 -13.239 -6.275 1.00 86.56 93 ALA A N 1
ATOM 729 C CA . ALA A 1 93 ? 12.585 -12.853 -6.092 1.00 86.56 93 ALA A CA 1
ATOM 730 C C . ALA A 1 93 ? 12.917 -12.413 -4.650 1.00 86.56 93 ALA A C 1
ATOM 732 O O . ALA A 1 93 ? 14.081 -12.444 -4.255 1.00 86.56 93 ALA A O 1
ATOM 733 N N . ASN A 1 94 ? 11.918 -11.996 -3.864 1.00 85.38 94 ASN A N 1
ATOM 734 C CA . ASN A 1 94 ? 12.072 -11.443 -2.515 1.00 85.38 94 ASN A CA 1
ATOM 735 C C . ASN A 1 94 ? 10.965 -11.974 -1.583 1.00 85.38 94 ASN A C 1
ATOM 737 O O . ASN A 1 94 ? 10.094 -11.204 -1.156 1.00 85.38 94 ASN A O 1
ATOM 741 N N . PRO A 1 95 ? 10.973 -13.272 -1.230 1.00 86.75 95 PRO A N 1
ATOM 742 C CA . PRO A 1 95 ? 9.884 -13.891 -0.473 1.00 86.75 95 PRO A CA 1
ATOM 743 C C . PRO A 1 95 ? 9.673 -13.252 0.905 1.00 86.75 95 PRO A C 1
ATOM 745 O O . PRO A 1 95 ? 8.554 -13.263 1.418 1.00 86.75 95 PRO A O 1
ATOM 748 N N . GLN A 1 96 ? 10.698 -12.603 1.478 1.00 84.69 96 GLN A N 1
ATOM 749 C CA . GLN A 1 96 ? 10.570 -11.854 2.731 1.00 84.69 96 GLN A CA 1
ATOM 750 C C . GLN A 1 96 ? 9.544 -10.708 2.679 1.00 84.69 96 GLN A C 1
ATOM 752 O O . GLN A 1 96 ? 9.096 -10.252 3.727 1.00 84.69 96 GLN A O 1
ATOM 757 N N . LEU A 1 97 ? 9.130 -10.243 1.494 1.00 85.06 97 LEU A N 1
ATOM 758 C CA . LEU A 1 97 ? 8.077 -9.228 1.362 1.00 85.06 97 LEU A CA 1
ATOM 759 C C . LEU A 1 97 ? 6.704 -9.735 1.841 1.00 85.06 97 LEU A C 1
ATOM 761 O O . LEU A 1 97 ? 5.849 -8.929 2.211 1.00 85.06 97 LEU A O 1
ATOM 765 N N . LEU A 1 98 ? 6.498 -11.057 1.885 1.00 85.69 98 LEU A N 1
ATOM 766 C CA . LEU A 1 98 ? 5.288 -11.676 2.439 1.00 85.69 98 LEU A CA 1
ATOM 767 C C . LEU A 1 98 ? 5.264 -11.667 3.973 1.00 85.69 98 LEU A C 1
ATOM 769 O O . LEU A 1 98 ? 4.199 -11.809 4.579 1.00 85.69 98 LEU A O 1
ATOM 773 N N . GLU A 1 99 ? 6.411 -11.449 4.615 1.00 84.69 99 GLU A N 1
ATOM 774 C CA . GLU A 1 99 ? 6.514 -11.384 6.065 1.00 84.69 99 GLU A CA 1
ATOM 775 C C . GLU A 1 99 ? 6.084 -10.000 6.560 1.00 84.69 99 GLU A C 1
ATOM 777 O O . GLU A 1 99 ? 6.859 -9.044 6.575 1.00 84.69 99 GLU A O 1
ATOM 782 N N . LYS A 1 100 ? 4.837 -9.876 7.032 1.00 79.44 100 LYS A N 1
ATOM 783 C CA . LYS A 1 100 ? 4.277 -8.590 7.506 1.00 79.44 100 LYS A CA 1
ATOM 784 C C . LYS A 1 100 ? 5.108 -7.901 8.601 1.00 79.44 100 LYS A C 1
ATOM 786 O O . LYS A 1 100 ? 5.031 -6.686 8.761 1.00 79.44 100 LYS A O 1
ATOM 791 N N . ASN A 1 101 ? 5.882 -8.681 9.362 1.00 76.75 101 ASN A N 1
ATOM 792 C CA . ASN A 1 101 ? 6.728 -8.209 10.459 1.00 76.75 101 ASN A CA 1
ATOM 793 C C . ASN A 1 101 ? 8.162 -7.881 10.013 1.00 76.75 101 ASN A C 1
ATOM 795 O O . ASN A 1 101 ? 8.952 -7.435 10.839 1.00 76.75 101 ASN A O 1
ATOM 799 N N . PHE A 1 102 ? 8.502 -8.058 8.732 1.00 73.31 102 PHE A N 1
ATOM 800 C CA . PHE A 1 102 ? 9.813 -7.723 8.174 1.00 73.31 102 PHE A CA 1
ATOM 801 C C . PHE A 1 102 ? 10.321 -6.319 8.558 1.00 73.31 102 PHE A C 1
ATOM 803 O O . PHE A 1 102 ? 11.480 -6.213 8.957 1.00 73.31 102 PHE A O 1
ATOM 810 N N . PRO A 1 103 ? 9.494 -5.250 8.558 1.00 70.06 103 PRO A N 1
ATOM 811 C CA . PRO A 1 103 ? 9.969 -3.925 8.953 1.00 70.06 103 PRO A CA 1
ATOM 812 C C . PRO A 1 103 ? 10.417 -3.884 10.420 1.00 70.06 103 PRO A C 1
ATOM 814 O O . PRO A 1 103 ? 11.372 -3.190 10.754 1.00 70.06 103 PRO A O 1
ATOM 817 N N . LEU A 1 104 ? 9.772 -4.662 11.297 1.00 68.56 104 LEU A N 1
ATOM 818 C CA . LEU A 1 104 ? 10.087 -4.706 12.728 1.00 68.56 104 LEU A CA 1
ATOM 819 C C . LEU A 1 104 ? 11.456 -5.335 13.009 1.00 68.56 104 LEU A C 1
ATOM 821 O O . LEU A 1 104 ? 12.029 -5.066 14.056 1.00 68.56 104 LEU A O 1
ATOM 825 N N . ALA A 1 105 ? 12.025 -6.105 12.077 1.00 63.41 105 ALA A N 1
ATOM 826 C CA . ALA A 1 105 ? 13.398 -6.597 12.203 1.00 63.41 105 ALA A CA 1
ATOM 827 C C . ALA A 1 105 ? 14.443 -5.461 12.162 1.00 63.41 105 ALA A C 1
ATOM 829 O O . ALA A 1 105 ? 15.552 -5.632 12.663 1.00 63.41 105 ALA A O 1
ATOM 830 N N . TYR A 1 106 ? 14.082 -4.298 11.607 1.00 60.97 106 TYR A N 1
ATOM 831 C CA . TYR A 1 106 ? 14.934 -3.106 11.531 1.00 60.97 106 TYR A CA 1
ATOM 832 C C . TYR A 1 106 ? 14.612 -2.060 12.606 1.00 60.97 106 TYR A C 1
ATOM 834 O O . TYR A 1 106 ? 15.349 -1.085 12.751 1.00 60.97 106 TYR A O 1
ATOM 842 N N . TYR A 1 107 ? 13.549 -2.273 13.388 1.00 54.97 107 TYR A N 1
ATOM 843 C CA . TYR A 1 107 ? 13.207 -1.455 14.547 1.00 54.97 107 TYR A CA 1
ATOM 844 C C . TYR A 1 107 ? 13.430 -2.281 15.813 1.00 54.97 107 TYR A C 1
ATOM 846 O O . TYR A 1 107 ? 12.585 -3.081 16.208 1.00 54.97 107 TYR A O 1
ATOM 854 N N . SER A 1 108 ? 14.569 -2.083 16.481 1.00 53.59 108 SER A N 1
ATOM 855 C CA . SER A 1 108 ? 14.732 -2.583 17.844 1.00 53.59 108 SER A CA 1
ATOM 856 C C . SER A 1 108 ? 13.615 -2.000 18.715 1.00 53.59 108 SER A C 1
ATOM 858 O O . SER A 1 108 ? 13.320 -0.804 18.664 1.00 53.59 108 SER A O 1
ATOM 860 N N . ALA A 1 109 ? 12.946 -2.868 19.476 1.00 49.91 109 ALA A N 1
ATOM 861 C CA . ALA A 1 109 ? 11.860 -2.504 20.377 1.00 49.91 109 ALA A CA 1
ATOM 862 C C . ALA A 1 109 ? 12.365 -1.502 21.432 1.00 49.91 109 ALA A C 1
ATOM 864 O O . ALA A 1 109 ? 12.883 -1.887 22.475 1.00 49.91 109 ALA A O 1
ATOM 865 N N . GLY A 1 110 ? 12.278 -0.209 21.127 1.00 48.22 110 GLY A N 1
ATOM 866 C CA . GLY A 1 110 ? 12.800 0.849 21.993 1.00 48.22 110 GLY A CA 1
ATOM 867 C C . GLY A 1 110 ? 12.418 2.275 21.599 1.00 48.22 110 GLY A C 1
ATOM 868 O O . GLY A 1 110 ? 12.584 3.179 22.410 1.00 48.22 110 GLY A O 1
ATOM 869 N N . ALA A 1 111 ? 11.866 2.507 20.407 1.00 47.75 111 ALA A N 1
ATOM 870 C CA . ALA A 1 111 ? 11.415 3.837 20.006 1.00 47.75 111 ALA A CA 1
ATOM 871 C C . ALA A 1 111 ? 10.254 3.749 19.005 1.00 47.75 111 ALA A C 1
ATOM 873 O O . ALA A 1 111 ? 10.510 3.809 17.811 1.00 47.75 111 ALA A O 1
ATOM 874 N N . ALA A 1 112 ? 9.012 3.547 19.476 1.00 46.97 112 ALA A N 1
ATOM 875 C CA . ALA A 1 112 ? 7.759 3.979 18.806 1.00 46.97 112 ALA A CA 1
ATOM 876 C C . ALA A 1 112 ? 6.471 3.359 19.405 1.00 46.97 112 ALA A C 1
ATOM 878 O O . ALA A 1 112 ? 5.538 3.061 18.664 1.00 46.97 112 ALA A O 1
ATOM 879 N N . PHE A 1 113 ? 6.373 3.172 20.725 1.00 46.56 113 PHE A N 1
ATOM 880 C CA . PHE A 1 113 ? 5.080 2.891 21.368 1.00 46.56 113 PHE A CA 1
ATOM 881 C C . PHE A 1 113 ? 5.004 3.593 22.730 1.00 46.56 113 PHE A C 1
ATOM 883 O O . PHE A 1 113 ? 5.254 2.974 23.761 1.00 46.56 113 PHE A O 1
ATOM 890 N N . GLN A 1 114 ? 4.704 4.893 22.711 1.00 35.28 114 GLN A N 1
ATOM 891 C CA . GLN A 1 114 ? 4.102 5.658 23.811 1.00 35.28 114 GLN A CA 1
ATOM 892 C C . GLN A 1 114 ? 2.984 6.501 23.199 1.00 35.28 114 GLN A C 1
ATOM 894 O O . GLN A 1 114 ? 3.240 7.077 22.115 1.00 35.28 114 GLN A O 1
#

Sequence (114 aa):
MTDVELTRALERGEIANESFHHVSHLHVAWVYLAESSSVQQAATKMRDTLRRFAAAAGKPQKYHETITLFWVHLLSCAYAASRGGSLEDIVHANPQLLEKNFPLAYYSAGAAFQ